Protein AF-A0A4Y7J150-F1 (afdb_monomer_lite)

Radius of gyration: 17.89 Å; chains: 1; bounding box: 44×28×52 Å

Sequence (100 aa):
MCRNPRDNLISAWQFVNKRRAALPPSTDKLPPLSLEEAFELFCDGISIFGPFWDHVLGYWKESLEKPHKVLFMKYEDLKNEPLIHLKRLAEFMGCGFTLE

Organism: Papaver somniferum (NCBI:txid3469)

Foldseek 3Di:
DAEDLVVVLVVQLVVVQVVLVPDDPPDPRDHRDDSVNSVVCQVVQNGDPTVRCCVLVVLVVVCVVCVLVGDDDYPVCCVVPVVVVVQVVCVSVVNHDDDD

Structure (mmCIF, N/CA/C/O backbone):
data_AF-A0A4Y7J150-F1
#
_entry.id   AF-A0A4Y7J150-F1
#
loop_
_atom_site.group_PDB
_atom_site.id
_atom_site.type_symbol
_atom_site.label_atom_id
_atom_site.label_alt_id
_atom_site.label_comp_id
_atom_site.label_asym_id
_atom_site.label_entity_id
_atom_site.label_seq_id
_atom_site.pdbx_PDB_ins_code
_atom_site.Cartn_x
_atom_site.Cartn_y
_atom_site.Cartn_z
_atom_site.occupancy
_atom_site.B_iso_or_equiv
_atom_site.auth_seq_id
_atom_site.auth_comp_id
_atom_site.auth_asym_id
_atom_site.auth_atom_id
_atom_site.pdbx_PDB_model_num
ATOM 1 N N . MET A 1 1 ? -3.827 -3.135 4.434 1.00 91.88 1 MET A N 1
ATOM 2 C CA . MET A 1 1 ? -3.422 -1.716 4.315 1.00 91.88 1 MET A CA 1
ATOM 3 C C . MET A 1 1 ? -3.443 -1.343 2.841 1.00 91.88 1 MET A C 1
ATOM 5 O O . MET A 1 1 ? -2.961 -2.142 2.050 1.00 91.88 1 MET A O 1
ATOM 9 N N . CYS A 1 2 ? -4.003 -0.196 2.462 1.00 96.50 2 CYS A N 1
ATOM 10 C CA . CYS A 1 2 ? -3.923 0.331 1.097 1.00 96.50 2 CYS A CA 1
ATOM 11 C C . CYS A 1 2 ? -3.076 1.608 1.056 1.00 96.50 2 CYS A C 1
ATOM 13 O O . CYS A 1 2 ? -2.809 2.213 2.091 1.00 96.50 2 CYS A O 1
ATOM 15 N N . ARG A 1 3 ? -2.663 2.016 -0.140 1.00 97.56 3 ARG A N 1
ATOM 16 C CA . ARG A 1 3 ? -1.882 3.230 -0.407 1.00 97.56 3 ARG A CA 1
ATOM 17 C C . ARG A 1 3 ? -2.410 3.872 -1.684 1.00 97.56 3 ARG A C 1
ATOM 19 O O . ARG A 1 3 ? -3.027 3.169 -2.485 1.00 97.56 3 ARG A O 1
ATOM 26 N N . ASN A 1 4 ? -2.155 5.158 -1.902 1.00 97.50 4 ASN A N 1
ATOM 27 C CA . ASN A 1 4 ? -2.397 5.787 -3.196 1.00 97.50 4 ASN A CA 1
ATOM 28 C C . ASN A 1 4 ? -1.805 4.924 -4.341 1.00 97.50 4 ASN A C 1
ATOM 30 O O . ASN A 1 4 ? -0.635 4.539 -4.258 1.00 97.50 4 ASN A O 1
ATOM 34 N N . PRO A 1 5 ? -2.577 4.605 -5.400 1.00 96.12 5 PRO A N 1
ATOM 35 C CA . PRO A 1 5 ? -2.132 3.725 -6.485 1.00 96.12 5 PRO A CA 1
ATOM 36 C C . PRO A 1 5 ? -0.893 4.247 -7.216 1.00 96.12 5 PRO A C 1
ATOM 38 O O . PRO A 1 5 ? -0.042 3.454 -7.607 1.00 96.12 5 PRO A O 1
ATOM 41 N N . ARG A 1 6 ? -0.747 5.571 -7.357 1.00 96.44 6 ARG A N 1
ATOM 42 C CA . ARG A 1 6 ? 0.422 6.180 -8.011 1.00 96.44 6 ARG A CA 1
ATOM 43 C C . ARG A 1 6 ? 1.680 5.934 -7.189 1.00 96.44 6 ARG A C 1
ATOM 45 O O . ARG A 1 6 ? 2.685 5.465 -7.709 1.00 96.44 6 ARG A O 1
ATOM 52 N N . ASP A 1 7 ? 1.595 6.169 -5.885 1.00 97.44 7 ASP A N 1
ATOM 53 C CA . ASP A 1 7 ? 2.714 5.920 -4.980 1.00 97.44 7 ASP A CA 1
ATOM 54 C C . ASP A 1 7 ? 3.032 4.424 -4.850 1.00 97.44 7 ASP A C 1
ATOM 56 O O . ASP A 1 7 ? 4.194 4.040 -4.697 1.00 97.44 7 ASP A O 1
ATOM 60 N N . ASN A 1 8 ? 2.005 3.570 -4.908 1.00 96.44 8 ASN A N 1
ATOM 61 C CA . ASN A 1 8 ? 2.167 2.121 -4.917 1.00 96.44 8 ASN A CA 1
ATOM 62 C C . ASN A 1 8 ? 2.924 1.653 -6.169 1.00 96.44 8 ASN A C 1
ATOM 64 O O . ASN A 1 8 ? 3.905 0.924 -6.026 1.00 96.44 8 ASN A O 1
ATOM 68 N N . LEU A 1 9 ? 2.543 2.145 -7.354 1.00 96.94 9 LEU A N 1
ATOM 69 C CA . LEU A 1 9 ? 3.231 1.880 -8.618 1.00 96.94 9 LEU A CA 1
ATOM 70 C C . LEU A 1 9 ? 4.710 2.268 -8.544 1.00 96.94 9 LEU A C 1
ATOM 72 O O . LEU A 1 9 ? 5.571 1.431 -8.810 1.00 96.94 9 LEU A O 1
ATOM 76 N N . ILE A 1 10 ? 5.024 3.504 -8.139 1.00 97.81 10 ILE A N 1
ATOM 77 C CA . ILE A 1 10 ? 6.419 3.968 -8.065 1.00 97.81 10 ILE A CA 1
ATOM 78 C C . ILE A 1 10 ? 7.232 3.098 -7.102 1.00 97.81 10 ILE A C 1
ATOM 80 O O . ILE A 1 10 ? 8.346 2.679 -7.423 1.00 97.81 10 ILE A O 1
ATOM 84 N N . SER A 1 11 ? 6.665 2.776 -5.938 1.00 96.94 11 SER A N 1
ATOM 85 C CA . SER A 1 11 ? 7.314 1.905 -4.958 1.00 96.94 11 SER A CA 1
ATOM 86 C C . SER A 1 11 ? 7.562 0.496 -5.509 1.00 96.94 11 SER A C 1
ATOM 88 O O . SER A 1 11 ? 8.643 -0.060 -5.306 1.00 96.94 11 SER A O 1
ATOM 90 N N . ALA A 1 12 ? 6.582 -0.088 -6.201 1.00 95.38 12 ALA A N 1
ATOM 91 C CA . ALA A 1 12 ? 6.686 -1.420 -6.789 1.00 95.38 12 ALA A CA 1
ATOM 92 C C . ALA A 1 12 ? 7.719 -1.455 -7.924 1.00 95.38 12 ALA A C 1
ATOM 94 O O . ALA A 1 12 ? 8.575 -2.339 -7.946 1.00 95.38 12 ALA A O 1
ATOM 95 N N . TRP A 1 13 ? 7.700 -0.461 -8.813 1.00 96.94 13 TRP A N 1
ATOM 96 C CA . TRP A 1 13 ? 8.664 -0.306 -9.902 1.00 96.94 13 TRP A CA 1
ATOM 97 C C . TRP A 1 13 ? 10.107 -0.231 -9.383 1.00 96.94 13 TRP A C 1
ATOM 99 O O . TRP A 1 13 ? 10.970 -1.003 -9.810 1.00 96.94 13 TRP A O 1
ATOM 109 N N . GLN A 1 14 ? 10.364 0.622 -8.383 1.00 97.19 14 GLN A N 1
ATOM 110 C CA . GLN A 1 14 ? 11.684 0.722 -7.751 1.00 97.19 14 GLN A CA 1
ATOM 111 C C . GLN A 1 14 ? 12.119 -0.601 -7.113 1.00 97.19 14 GLN A C 1
ATOM 113 O O . GLN A 1 14 ? 13.277 -1.004 -7.245 1.00 97.19 14 GLN A O 1
ATOM 118 N N . PHE A 1 15 ? 11.205 -1.281 -6.417 1.00 95.38 15 PHE A N 1
ATOM 119 C CA . PHE A 1 15 ? 11.485 -2.564 -5.778 1.00 95.38 15 PHE A CA 1
ATOM 120 C C . PHE A 1 15 ?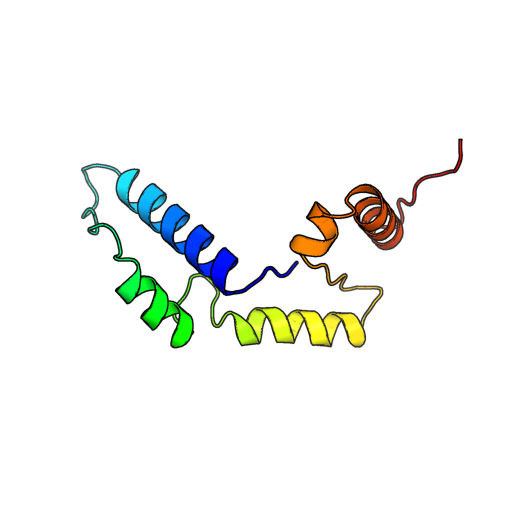 11.850 -3.644 -6.803 1.00 95.38 15 PHE A C 1
ATOM 122 O O . PHE A 1 15 ? 12.866 -4.324 -6.644 1.00 95.38 15 PHE A O 1
ATOM 129 N N . VAL A 1 16 ? 11.074 -3.772 -7.883 1.00 93.62 16 VAL A N 1
ATOM 130 C CA . VAL A 1 16 ? 11.329 -4.747 -8.953 1.00 93.62 16 VAL A CA 1
ATOM 131 C C . VAL A 1 16 ? 12.684 -4.502 -9.603 1.00 93.62 16 VAL A C 1
ATOM 133 O O . VAL A 1 16 ? 13.451 -5.451 -9.764 1.00 93.62 16 VAL A O 1
ATOM 136 N N . ASN A 1 17 ? 13.016 -3.251 -9.920 1.00 94.56 17 ASN A N 1
ATOM 137 C CA . ASN A 1 17 ? 14.293 -2.919 -10.548 1.00 94.56 17 ASN A CA 1
ATOM 138 C C . ASN A 1 17 ? 15.489 -3.162 -9.625 1.00 94.56 17 ASN A C 1
ATOM 140 O O . ASN A 1 17 ? 16.483 -3.739 -10.065 1.00 94.56 17 ASN A O 1
ATOM 144 N N . LYS A 1 18 ? 15.378 -2.833 -8.331 1.00 94.12 18 LYS A N 1
ATOM 145 C CA . LYS A 1 18 ? 16.398 -3.199 -7.334 1.00 94.12 18 LYS A CA 1
ATOM 146 C C . LYS A 1 18 ? 16.580 -4.712 -7.245 1.00 94.12 18 LYS A C 1
ATOM 148 O O . LYS A 1 18 ? 17.711 -5.188 -7.221 1.00 94.12 18 LYS A O 1
ATOM 153 N N . ARG A 1 19 ? 15.480 -5.473 -7.248 1.00 91.19 19 ARG A N 1
ATOM 154 C CA . ARG A 1 19 ? 15.526 -6.939 -7.224 1.00 91.19 19 ARG A CA 1
ATOM 155 C C . ARG A 1 19 ? 16.203 -7.500 -8.472 1.00 91.19 19 ARG A C 1
ATOM 157 O O . ARG A 1 19 ? 17.068 -8.350 -8.328 1.00 91.19 19 ARG A O 1
ATOM 164 N N . ARG A 1 20 ? 15.849 -7.012 -9.670 1.00 90.94 20 ARG A N 1
ATOM 165 C CA . ARG A 1 20 ? 16.486 -7.407 -10.942 1.00 90.94 20 ARG A CA 1
ATOM 166 C C . ARG A 1 20 ? 17.991 -7.126 -10.925 1.00 90.94 20 ARG A C 1
ATOM 168 O O . ARG A 1 20 ? 18.769 -7.987 -11.314 1.00 90.94 20 ARG A O 1
ATOM 175 N N . ALA A 1 21 ? 18.400 -5.963 -10.416 1.00 89.81 21 ALA A N 1
ATOM 176 C CA . ALA A 1 21 ? 19.810 -5.589 -10.310 1.00 89.81 21 ALA A CA 1
ATOM 177 C C . ALA A 1 21 ? 20.602 -6.465 -9.321 1.00 89.81 21 ALA A C 1
ATOM 179 O O . ALA A 1 21 ? 21.783 -6.726 -9.548 1.00 89.81 21 ALA A O 1
ATOM 180 N N . ALA A 1 22 ? 19.956 -6.929 -8.247 1.00 90.62 22 ALA A N 1
ATOM 181 C CA . ALA A 1 22 ? 20.562 -7.774 -7.219 1.00 90.62 22 ALA A CA 1
ATOM 182 C C . ALA A 1 22 ? 20.651 -9.267 -7.597 1.00 90.62 22 ALA A C 1
ATOM 184 O O . ALA A 1 22 ? 21.220 -10.048 -6.834 1.00 90.62 22 ALA A O 1
ATOM 185 N N . LEU A 1 23 ? 20.090 -9.684 -8.739 1.00 87.12 23 LEU A N 1
ATOM 186 C CA . LEU A 1 23 ? 20.138 -11.080 -9.170 1.00 87.12 23 LEU A CA 1
ATOM 187 C C . LEU A 1 23 ? 21.577 -11.530 -9.512 1.00 87.12 23 LEU A C 1
ATOM 189 O O . LEU A 1 23 ? 22.363 -10.733 -10.048 1.00 87.12 23 LEU A O 1
ATOM 193 N N . PRO A 1 24 ? 21.936 -12.801 -9.233 1.00 84.06 24 PRO A N 1
ATOM 194 C CA . PRO A 1 24 ? 23.272 -13.323 -9.498 1.00 84.06 24 PRO A CA 1
ATOM 195 C C . PRO A 1 24 ? 23.670 -13.230 -10.981 1.00 84.06 24 PRO A C 1
ATOM 197 O O . PRO A 1 24 ? 22.813 -13.301 -11.862 1.00 84.06 24 PRO A O 1
ATOM 200 N N . PRO A 1 25 ? 24.976 -13.158 -11.299 1.00 72.81 25 PRO A N 1
ATOM 201 C CA . PRO A 1 25 ? 25.454 -13.183 -12.684 1.00 72.81 25 PRO A CA 1
ATOM 202 C C . PRO A 1 25 ? 25.086 -14.458 -13.458 1.00 72.81 25 PRO A C 1
ATOM 204 O O . PRO A 1 25 ? 25.100 -14.440 -14.680 1.00 72.81 25 PRO A O 1
ATOM 207 N N . SER A 1 26 ? 24.776 -15.552 -12.754 1.00 76.88 26 SER A N 1
ATOM 208 C CA . SER A 1 26 ? 24.377 -16.841 -13.334 1.00 76.88 26 SER A CA 1
ATOM 209 C C . SER A 1 26 ? 22.909 -16.912 -13.759 1.00 76.88 26 SER A C 1
ATOM 211 O O . SER A 1 26 ? 22.501 -17.905 -14.353 1.00 76.88 26 SER A O 1
ATOM 213 N N . THR A 1 27 ? 22.107 -15.897 -13.434 1.00 77.62 27 THR A N 1
ATOM 214 C CA . THR A 1 27 ? 20.726 -15.777 -13.912 1.00 77.62 27 THR A CA 1
ATOM 215 C C . THR A 1 27 ? 20.673 -14.804 -15.076 1.00 77.62 27 THR A C 1
ATOM 217 O O . THR A 1 27 ? 21.354 -13.779 -15.028 1.00 77.62 27 THR A O 1
ATOM 220 N N . ASP A 1 28 ? 19.838 -15.090 -16.077 1.00 75.94 28 ASP A N 1
ATOM 221 C CA . ASP A 1 28 ? 19.537 -14.145 -17.152 1.00 75.94 28 ASP A CA 1
ATOM 222 C C . ASP A 1 28 ? 19.022 -12.840 -16.536 1.00 75.94 28 ASP A C 1
ATOM 224 O O . ASP A 1 28 ? 17.881 -12.740 -16.069 1.00 75.94 28 ASP A O 1
ATOM 228 N N . LYS A 1 29 ? 19.903 -11.837 -16.453 1.00 74.44 29 LYS A N 1
ATOM 229 C CA . LYS A 1 29 ? 19.565 -10.540 -15.874 1.00 74.44 29 LYS A CA 1
ATOM 230 C C . LYS A 1 29 ? 18.554 -9.873 -16.788 1.00 74.44 29 LYS A C 1
ATOM 232 O O . LYS A 1 29 ? 18.905 -9.362 -17.848 1.00 74.44 29 LYS A O 1
ATOM 237 N N . LEU A 1 30 ? 17.299 -9.858 -16.354 1.00 81.06 30 LEU A N 1
ATOM 238 C CA . LEU A 1 30 ? 16.279 -9.056 -17.011 1.00 81.06 30 LEU A CA 1
ATOM 239 C C . LEU A 1 30 ? 16.711 -7.582 -16.974 1.00 81.06 30 LEU A C 1
ATOM 241 O O . LEU A 1 30 ? 17.132 -7.109 -15.909 1.00 81.06 30 LEU A O 1
ATOM 245 N N . PRO A 1 31 ? 16.585 -6.842 -18.090 1.00 88.00 31 PRO A N 1
ATOM 246 C CA . PRO A 1 31 ? 16.863 -5.415 -18.089 1.00 88.00 31 PRO A CA 1
ATOM 247 C C . PRO A 1 31 ? 15.956 -4.694 -17.078 1.00 88.00 31 PRO A C 1
ATOM 249 O O . PRO A 1 31 ? 14.897 -5.220 -16.699 1.00 88.00 31 PRO A O 1
ATOM 252 N N . PRO A 1 32 ? 16.343 -3.495 -16.609 1.00 91.12 32 PRO A N 1
ATOM 253 C CA . PRO A 1 32 ? 15.450 -2.659 -15.819 1.00 91.12 32 PRO A CA 1
ATOM 254 C C . PRO A 1 32 ? 14.116 -2.470 -16.547 1.00 91.12 32 PRO A C 1
ATOM 256 O O . PRO A 1 32 ? 14.091 -2.225 -17.748 1.00 91.12 32 PRO A O 1
ATOM 259 N N . LEU A 1 33 ? 13.014 -2.612 -15.817 1.00 94.75 33 LEU A N 1
ATOM 260 C CA . LEU A 1 33 ? 11.682 -2.275 -16.302 1.00 94.75 33 LEU A CA 1
ATOM 261 C C . LEU A 1 33 ? 11.607 -0.754 -16.448 1.00 94.75 33 LEU A C 1
ATOM 263 O O . LEU A 1 33 ? 11.928 -0.047 -15.482 1.00 94.75 33 LEU A O 1
ATOM 267 N N . SER A 1 34 ? 11.196 -0.242 -17.606 1.00 97.19 34 SER A N 1
ATOM 268 C CA . SER A 1 34 ? 10.934 1.195 -17.745 1.00 97.19 34 SER A CA 1
ATOM 269 C C . SER A 1 34 ? 9.718 1.605 -16.904 1.00 97.19 34 SER A C 1
ATOM 271 O O . SER A 1 34 ? 8.950 0.757 -16.437 1.00 97.19 34 SER A O 1
ATOM 273 N N . LEU A 1 35 ? 9.569 2.902 -16.631 1.00 97.38 35 LEU A N 1
ATOM 274 C CA . LEU A 1 35 ? 8.429 3.371 -15.844 1.00 97.38 35 LEU A CA 1
ATOM 275 C C . LEU A 1 35 ? 7.134 3.282 -16.660 1.00 97.38 35 LEU A C 1
ATOM 277 O O . LEU A 1 35 ? 6.095 2.930 -16.111 1.00 97.38 35 LEU A O 1
ATOM 281 N N . GLU A 1 36 ? 7.217 3.552 -17.958 1.00 98.06 36 GLU A N 1
ATOM 282 C CA . GLU A 1 36 ? 6.122 3.476 -18.919 1.00 98.06 36 GLU A CA 1
ATOM 283 C C . GLU A 1 36 ? 5.590 2.043 -19.012 1.00 98.06 36 GLU A C 1
ATOM 285 O O . GLU A 1 36 ? 4.404 1.816 -18.798 1.00 98.06 36 GLU A O 1
ATOM 290 N N . GLU A 1 37 ? 6.468 1.053 -19.204 1.00 96.94 37 GLU A N 1
ATOM 291 C CA . GLU A 1 37 ? 6.066 -0.361 -19.204 1.00 96.94 37 GLU A CA 1
ATOM 292 C C . GLU A 1 37 ? 5.452 -0.777 -17.864 1.00 96.94 37 GLU A C 1
ATOM 294 O O . GLU A 1 37 ? 4.464 -1.505 -17.830 1.00 96.94 37 GLU A O 1
ATOM 299 N N . ALA A 1 38 ? 6.021 -0.324 -16.741 1.00 96.81 38 ALA A N 1
ATOM 300 C CA . ALA A 1 38 ? 5.468 -0.625 -15.425 1.00 96.81 38 ALA A CA 1
ATOM 301 C C . ALA A 1 38 ? 4.077 -0.011 -15.222 1.00 96.81 38 ALA A C 1
ATOM 303 O O . ALA A 1 38 ? 3.233 -0.634 -14.580 1.00 96.81 38 ALA A O 1
ATOM 304 N N . PHE A 1 39 ? 3.849 1.197 -15.742 1.00 97.25 39 PHE A N 1
ATOM 305 C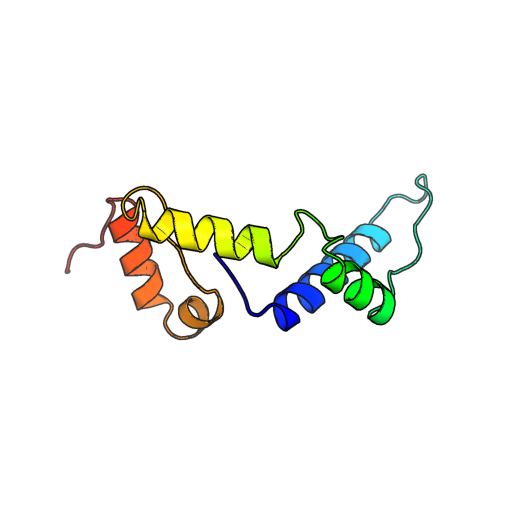 CA . PHE A 1 39 ? 2.564 1.882 -15.684 1.00 97.25 39 PHE A CA 1
ATOM 306 C C . PHE A 1 39 ? 1.502 1.132 -16.490 1.00 97.25 39 PHE A C 1
ATOM 308 O O . PHE A 1 39 ? 0.460 0.809 -15.923 1.00 97.25 39 PHE A O 1
ATOM 315 N N . GLU A 1 40 ? 1.792 0.787 -17.748 1.00 97.94 40 GLU A N 1
ATOM 316 C CA . GLU A 1 40 ? 0.864 0.034 -18.605 1.00 97.94 40 GLU A CA 1
ATOM 317 C C . GLU A 1 40 ? 0.512 -1.318 -17.974 1.00 97.94 40 GLU A C 1
ATOM 319 O O . GLU A 1 40 ? -0.658 -1.612 -17.740 1.00 97.94 40 GLU A O 1
ATOM 324 N N . LEU A 1 41 ? 1.523 -2.087 -17.548 1.00 97.19 41 LEU A N 1
ATOM 325 C CA . LEU A 1 41 ? 1.310 -3.363 -16.860 1.00 97.19 41 LEU A CA 1
ATOM 326 C C . LEU A 1 41 ? 0.451 -3.205 -15.596 1.00 97.19 41 LEU A C 1
ATOM 328 O O . LEU A 1 41 ? -0.433 -4.019 -15.339 1.00 97.19 41 LEU A O 1
ATOM 332 N N . PHE A 1 42 ? 0.680 -2.160 -14.798 1.00 96.38 42 PHE A N 1
ATOM 333 C CA . PHE A 1 42 ? -0.105 -1.908 -13.591 1.00 96.38 42 PHE A CA 1
ATOM 334 C C . PHE A 1 42 ? -1.561 -1.541 -13.907 1.00 96.38 42 PHE A C 1
ATOM 336 O O . PHE A 1 42 ? -2.466 -2.013 -13.215 1.00 96.38 42 PHE A O 1
ATOM 343 N N . CYS A 1 43 ? -1.791 -0.725 -14.937 1.00 95.94 43 CYS A N 1
ATOM 344 C CA . CYS A 1 43 ? -3.121 -0.358 -15.422 1.00 95.94 43 CYS A CA 1
ATOM 345 C C . CYS A 1 43 ? -3.887 -1.564 -15.976 1.00 95.94 43 CYS A C 1
ATOM 347 O O . CYS A 1 43 ? -5.067 -1.716 -15.659 1.00 95.94 43 CYS A O 1
ATOM 349 N N . ASP A 1 44 ? -3.196 -2.465 -16.673 1.00 97.19 44 ASP A N 1
ATOM 350 C CA . ASP A 1 44 ? -3.732 -3.742 -17.161 1.00 97.19 44 ASP A CA 1
ATOM 351 C C . ASP A 1 44 ? -3.948 -4.776 -16.039 1.00 97.19 44 ASP A C 1
ATOM 353 O O . ASP A 1 44 ? -4.406 -5.894 -16.276 1.00 97.19 44 ASP A O 1
ATOM 357 N N . GLY A 1 45 ? -3.618 -4.428 -14.790 1.00 95.75 45 GLY A N 1
ATOM 358 C CA . GLY A 1 45 ? -3.745 -5.309 -13.630 1.00 95.75 45 GLY A CA 1
ATOM 359 C C . GLY A 1 45 ? -2.639 -6.363 -13.517 1.00 95.75 45 GLY A C 1
ATOM 360 O O . GLY A 1 45 ? -2.660 -7.171 -12.587 1.00 95.75 45 GLY A O 1
ATOM 361 N N . ILE A 1 46 ? -1.645 -6.334 -14.405 1.00 95.38 46 ILE A N 1
ATOM 362 C CA . ILE A 1 46 ? -0.479 -7.220 -14.428 1.00 95.38 46 ILE A CA 1
ATOM 363 C C . ILE A 1 46 ? 0.593 -6.646 -13.497 1.00 95.38 46 ILE A C 1
ATOM 365 O O . ILE A 1 46 ? 1.564 -6.006 -13.895 1.00 95.38 46 ILE A O 1
ATOM 369 N N . SER A 1 47 ? 0.428 -6.886 -12.204 1.00 89.19 47 SER A N 1
ATOM 370 C CA . SER A 1 47 ? 1.411 -6.509 -11.191 1.00 89.19 47 SER A CA 1
ATOM 371 C C . SER A 1 47 ? 1.623 -7.634 -10.187 1.00 89.19 47 SER A C 1
ATOM 373 O O . SER A 1 47 ? 0.898 -8.630 -10.161 1.00 89.19 47 SER A O 1
ATOM 375 N N . ILE A 1 48 ? 2.664 -7.509 -9.364 1.00 85.50 48 ILE A N 1
ATOM 376 C CA . ILE A 1 48 ? 2.918 -8.475 -8.294 1.00 85.50 48 ILE A CA 1
ATOM 377 C C . ILE A 1 48 ? 1.714 -8.443 -7.339 1.00 85.50 48 ILE A C 1
ATOM 379 O O . ILE A 1 48 ? 1.479 -7.427 -6.690 1.00 85.50 48 ILE A O 1
ATOM 383 N N . PHE A 1 49 ? 0.972 -9.555 -7.274 1.00 89.31 49 PHE A N 1
ATOM 384 C CA . PHE A 1 49 ? -0.301 -9.692 -6.545 1.00 89.31 49 PHE A CA 1
ATOM 385 C C . PHE A 1 49 ? -1.455 -8.807 -7.066 1.00 89.31 49 PHE A C 1
ATOM 387 O O . PHE A 1 49 ? -2.397 -8.530 -6.322 1.00 89.31 49 PHE A O 1
ATOM 394 N N . GLY A 1 50 ? -1.388 -8.358 -8.324 1.00 91.25 50 GLY A N 1
ATOM 395 C CA . GLY A 1 50 ? -2.469 -7.622 -8.982 1.00 91.25 50 GLY A CA 1
ATOM 396 C C . GLY A 1 50 ? -3.674 -8.501 -9.365 1.00 91.25 50 GLY A C 1
ATOM 397 O O . GLY A 1 50 ? -3.585 -9.728 -9.276 1.00 91.25 50 GLY A O 1
ATOM 398 N N . PRO A 1 51 ? -4.793 -7.891 -9.808 1.00 96.44 51 PRO A N 1
ATOM 399 C CA . PRO A 1 51 ? -4.974 -6.453 -10.034 1.00 96.44 51 PRO A CA 1
ATOM 400 C C . PRO A 1 51 ? -5.070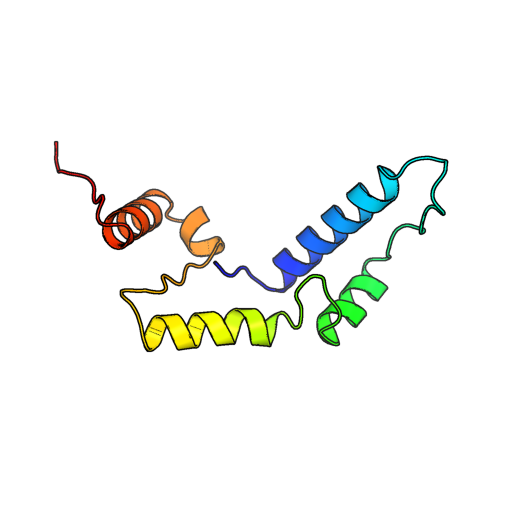 -5.636 -8.740 1.00 96.44 51 PRO A C 1
ATOM 402 O O . PRO A 1 51 ? -5.719 -6.032 -7.772 1.00 96.44 51 PRO A O 1
ATOM 405 N N . PHE A 1 52 ? -4.445 -4.453 -8.725 1.00 95.38 52 PHE A N 1
ATOM 406 C CA . PHE A 1 52 ? -4.402 -3.589 -7.536 1.00 95.38 52 PHE A CA 1
ATOM 407 C C . PHE A 1 52 ? -5.803 -3.234 -7.013 1.00 95.38 52 PHE A C 1
ATOM 409 O O . PHE A 1 52 ? -6.048 -3.263 -5.805 1.00 95.38 52 PHE A O 1
ATOM 416 N N . TRP A 1 53 ? -6.723 -2.904 -7.923 1.00 95.06 53 TRP A N 1
ATOM 417 C CA . TRP A 1 53 ? -8.072 -2.464 -7.573 1.00 95.06 53 TRP A CA 1
ATOM 418 C C . TRP A 1 53 ? -8.873 -3.566 -6.893 1.00 95.06 53 TRP A C 1
ATOM 420 O O . TRP A 1 53 ? -9.438 -3.323 -5.829 1.00 95.06 53 TRP A O 1
ATOM 430 N N . ASP A 1 54 ? -8.859 -4.775 -7.452 1.00 96.88 54 ASP A N 1
ATOM 431 C CA . ASP A 1 54 ? -9.559 -5.927 -6.883 1.00 96.88 54 ASP A CA 1
ATOM 432 C C . ASP A 1 54 ? -9.000 -6.281 -5.509 1.00 96.88 54 ASP A C 1
ATOM 434 O O . ASP A 1 54 ? -9.760 -6.500 -4.564 1.00 96.88 54 ASP A O 1
ATOM 438 N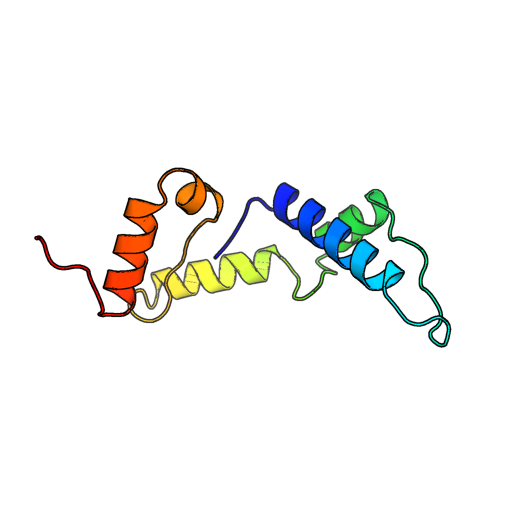 N . HIS A 1 55 ? -7.674 -6.238 -5.363 1.00 95.50 55 HIS A N 1
ATOM 439 C CA . HIS A 1 55 ? -7.018 -6.468 -4.084 1.00 95.50 55 HIS A CA 1
ATOM 440 C C . HIS A 1 55 ? -7.483 -5.454 -3.025 1.00 95.50 55 HIS A C 1
ATOM 442 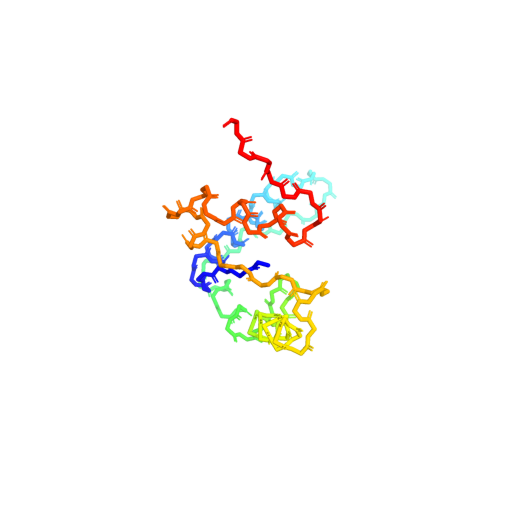O O . HIS A 1 55 ? -7.900 -5.828 -1.929 1.00 95.50 55 HIS A O 1
ATOM 448 N N . VAL A 1 56 ? -7.438 -4.152 -3.323 1.00 96.81 56 VAL A N 1
ATOM 449 C CA . VAL A 1 56 ? -7.837 -3.109 -2.362 1.00 96.81 56 VAL A CA 1
ATOM 450 C C . VAL A 1 56 ? -9.338 -3.157 -2.067 1.00 96.81 56 VAL A C 1
ATOM 452 O O . VAL A 1 56 ? -9.728 -3.113 -0.899 1.00 96.81 56 VAL A O 1
ATOM 455 N N . LEU A 1 57 ? -10.178 -3.265 -3.097 1.00 97.00 57 LEU A N 1
ATOM 456 C CA . LEU A 1 57 ? -11.634 -3.273 -2.952 1.00 97.00 57 LEU A CA 1
ATOM 457 C C . LEU A 1 57 ? -12.139 -4.537 -2.256 1.00 97.00 57 LEU A C 1
ATOM 459 O O . LEU A 1 57 ? -13.085 -4.446 -1.477 1.00 97.00 57 LEU A O 1
ATOM 463 N N . GLY A 1 58 ? -11.510 -5.690 -2.488 1.00 97.75 58 GLY A N 1
ATOM 464 C CA . GLY A 1 58 ? -11.839 -6.942 -1.809 1.00 97.75 58 GLY A CA 1
ATOM 465 C C . GLY A 1 58 ? -11.663 -6.824 -0.296 1.00 97.75 58 GLY A C 1
ATOM 466 O O . GLY A 1 58 ? -12.614 -7.028 0.456 1.00 97.75 58 GLY A O 1
ATOM 467 N N . TYR A 1 59 ? -10.484 -6.390 0.159 1.00 97.75 59 TYR A N 1
ATOM 468 C CA . TYR A 1 59 ? -10.235 -6.185 1.591 1.00 97.75 59 TYR A CA 1
ATOM 469 C C . TYR A 1 59 ? -11.046 -5.035 2.189 1.00 97.75 59 TYR A C 1
ATOM 471 O O . TYR A 1 59 ? -11.399 -5.089 3.367 1.00 97.75 59 TYR A O 1
ATOM 479 N N . TRP A 1 60 ? -11.344 -3.994 1.407 1.00 98.19 60 TRP A N 1
ATOM 480 C CA . TRP A 1 60 ? -12.238 -2.928 1.851 1.00 98.19 60 TRP A CA 1
ATOM 481 C C . TRP A 1 60 ? -13.635 -3.477 2.151 1.00 98.19 60 TRP A C 1
ATOM 483 O O . TRP A 1 60 ? -14.127 -3.291 3.261 1.00 98.19 60 TRP A O 1
ATOM 493 N N . LYS A 1 61 ? -14.239 -4.215 1.212 1.00 98.50 61 LYS A N 1
ATOM 494 C CA . LYS A 1 61 ? -15.557 -4.844 1.396 1.00 98.50 61 LYS A CA 1
ATOM 495 C C . LYS A 1 61 ? -15.572 -5.788 2.597 1.00 98.50 61 LYS A C 1
ATOM 497 O O . LYS A 1 61 ? -16.417 -5.641 3.473 1.00 98.50 61 LYS A O 1
ATOM 502 N N . GLU A 1 62 ? -14.580 -6.668 2.701 1.00 98.38 62 GLU A N 1
ATOM 503 C CA . GLU A 1 62 ? -14.480 -7.615 3.814 1.00 98.38 62 GLU A CA 1
ATOM 504 C C . GLU A 1 62 ? -14.345 -6.904 5.174 1.00 98.38 62 GLU A C 1
ATOM 506 O O . GLU A 1 62 ? -14.897 -7.361 6.172 1.00 98.38 62 GLU A O 1
ATOM 511 N N . SER A 1 63 ? -13.667 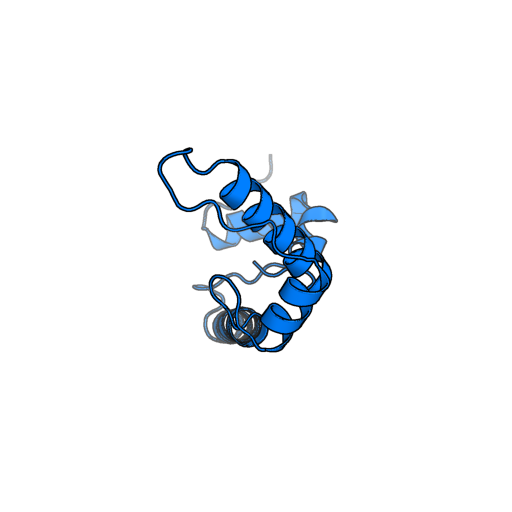-5.751 5.227 1.00 98.06 63 SER A N 1
ATOM 512 C CA . SER A 1 63 ? -13.571 -4.950 6.456 1.00 98.06 63 SER A CA 1
ATOM 513 C C . SER A 1 63 ? -14.898 -4.338 6.901 1.00 98.06 63 SER A C 1
ATOM 515 O O . SER A 1 63 ? -15.094 -4.116 8.094 1.00 98.06 63 SER A O 1
ATOM 517 N N . LEU A 1 64 ? -15.814 -4.090 5.961 1.00 97.94 64 LEU A N 1
ATOM 518 C CA . LEU A 1 64 ? -17.164 -3.618 6.261 1.00 97.94 64 LEU A CA 1
ATOM 519 C C . LEU A 1 64 ? -18.061 -4.773 6.719 1.00 97.94 64 LEU A C 1
ATOM 521 O O . LEU A 1 64 ? -18.846 -4.605 7.647 1.00 97.94 64 LEU A O 1
ATOM 525 N N . GLU A 1 65 ? -17.925 -5.949 6.101 1.00 98.44 65 GLU A N 1
ATOM 526 C CA . GLU A 1 65 ? -18.713 -7.140 6.442 1.00 98.44 65 GLU A CA 1
ATOM 527 C C . GLU A 1 65 ? -18.275 -7.784 7.765 1.00 98.44 65 GLU A C 1
ATOM 529 O O . GLU A 1 65 ? -19.107 -8.256 8.543 1.00 98.44 65 GLU A O 1
ATOM 534 N N . LYS A 1 66 ? -16.965 -7.814 8.043 1.00 98.00 66 LYS A N 1
ATOM 535 C CA . LYS A 1 66 ? -16.376 -8.471 9.221 1.00 98.00 66 LYS A CA 1
ATOM 536 C C . LYS A 1 66 ? -15.379 -7.545 9.934 1.00 98.00 66 LYS A C 1
ATOM 538 O O . LYS A 1 66 ? -14.193 -7.875 10.026 1.00 98.00 66 LYS A O 1
ATOM 543 N N . PRO A 1 67 ? -15.841 -6.429 10.530 1.00 96.31 67 PRO A N 1
ATOM 544 C CA . PRO A 1 67 ? -14.970 -5.400 11.115 1.00 96.31 67 PRO A CA 1
ATOM 545 C C . PRO A 1 67 ? -14.147 -5.870 12.322 1.00 96.31 67 PRO A C 1
ATOM 547 O O . PRO A 1 67 ? -13.164 -5.230 12.671 1.00 96.31 67 PRO A O 1
ATOM 550 N N . HIS A 1 68 ? -14.516 -6.992 12.948 1.00 96.06 68 HIS A N 1
ATOM 551 C CA . HIS A 1 68 ? -13.755 -7.631 14.030 1.00 96.06 68 HIS A CA 1
ATOM 552 C C . HIS A 1 68 ? -12.718 -8.654 13.526 1.00 96.06 68 HIS A C 1
ATOM 554 O O . HIS A 1 68 ? -11.950 -9.187 14.320 1.00 96.06 68 HIS A O 1
ATOM 560 N N . LYS A 1 69 ? -12.709 -8.969 12.220 1.00 97.50 69 LYS A N 1
ATOM 561 C CA . LYS A 1 69 ? -11.760 -9.907 11.588 1.00 97.50 69 LYS A CA 1
ATOM 562 C C . LYS A 1 69 ? -10.819 -9.230 10.605 1.00 97.50 69 LYS A C 1
ATOM 564 O O . LYS A 1 69 ? -9.698 -9.700 10.431 1.00 97.50 69 LYS A O 1
ATOM 569 N N . VAL A 1 70 ? -11.251 -8.142 9.969 1.00 98.19 70 VAL A N 1
ATOM 570 C CA . VAL A 1 70 ? -10.451 -7.420 8.977 1.00 98.19 70 VAL A CA 1
ATOM 571 C C . VAL A 1 70 ? -10.404 -5.936 9.309 1.00 98.19 70 VAL A C 1
ATOM 573 O O . VAL A 1 70 ? -11.402 -5.227 9.215 1.00 98.19 70 VAL A O 1
ATOM 576 N N . LEU A 1 71 ? -9.203 -5.452 9.630 1.00 98.06 71 LEU A N 1
ATOM 577 C CA . LEU A 1 71 ? -8.929 -4.033 9.811 1.00 98.06 71 LEU A CA 1
ATOM 578 C C . LEU A 1 71 ? -8.387 -3.424 8.517 1.00 98.06 71 LEU A C 1
ATOM 580 O O . LEU A 1 71 ? -7.260 -3.700 8.095 1.00 98.06 71 LEU A O 1
ATOM 584 N N . PHE A 1 72 ? -9.166 -2.530 7.911 1.00 98.12 72 PHE A N 1
ATOM 585 C CA . PHE A 1 72 ? -8.704 -1.744 6.774 1.00 98.12 72 PHE A CA 1
ATOM 586 C C . PHE A 1 72 ? -8.082 -0.416 7.225 1.00 98.12 72 PHE A C 1
ATOM 588 O O . PHE A 1 72 ? -8.683 0.365 7.970 1.00 98.12 72 PHE A O 1
ATOM 595 N N . MET A 1 73 ? -6.865 -0.158 6.743 1.00 97.69 73 MET A N 1
ATOM 596 C CA . MET A 1 73 ? -6.068 1.037 7.041 1.00 97.69 73 MET A CA 1
ATOM 597 C C . MET A 1 73 ? -5.470 1.607 5.759 1.00 97.69 73 MET A C 1
ATOM 599 O O . MET A 1 73 ? -5.073 0.835 4.879 1.00 97.69 73 MET A O 1
ATOM 603 N N . LYS A 1 74 ? -5.345 2.933 5.687 1.00 97.56 74 LYS A N 1
ATOM 604 C CA . LYS A 1 74 ? -4.639 3.638 4.615 1.00 97.56 74 LYS A CA 1
ATOM 605 C C . LYS A 1 74 ? -3.254 4.053 5.098 1.00 97.56 74 LYS A C 1
ATOM 607 O O . LYS A 1 74 ? -3.088 4.466 6.244 1.00 97.56 74 LYS A O 1
ATOM 612 N N . TYR A 1 75 ? -2.266 3.917 4.228 1.00 98.19 75 TYR A N 1
ATOM 613 C CA . TYR A 1 75 ? -0.882 4.266 4.515 1.00 98.19 75 TYR A CA 1
ATOM 614 C C . TYR A 1 75 ? -0.722 5.766 4.789 1.00 98.19 75 TYR A C 1
ATOM 616 O O . TYR A 1 75 ? 0.027 6.153 5.679 1.00 98.19 75 TYR A O 1
ATOM 624 N N . GLU A 1 76 ? -1.443 6.604 4.046 1.00 98.19 76 GLU A N 1
ATOM 625 C CA . GLU A 1 76 ? -1.402 8.060 4.176 1.00 98.19 76 GLU A CA 1
ATOM 626 C C . GLU A 1 76 ? -1.923 8.510 5.542 1.00 98.19 76 GLU A C 1
ATOM 628 O O . GLU A 1 76 ? -1.250 9.283 6.218 1.00 98.19 76 GLU A O 1
ATOM 633 N N . ASP A 1 77 ? -3.056 7.961 5.988 1.00 97.69 77 ASP A N 1
ATOM 634 C CA . ASP A 1 77 ? -3.626 8.283 7.299 1.00 97.69 77 ASP A CA 1
ATOM 635 C C . ASP A 1 77 ? -2.680 7.825 8.426 1.00 97.69 77 ASP A C 1
ATOM 637 O O . ASP A 1 77 ? -2.358 8.596 9.328 1.00 97.69 77 ASP A O 1
ATOM 641 N N . LEU A 1 78 ? -2.121 6.609 8.321 1.00 97.38 78 LEU A N 1
ATOM 642 C CA . LEU A 1 78 ? -1.119 6.105 9.270 1.00 97.38 78 LEU A CA 1
ATOM 643 C C . LEU A 1 78 ? 0.130 6.997 9.329 1.00 97.38 78 LEU A C 1
ATOM 645 O O . LEU A 1 78 ? 0.714 7.166 10.396 1.00 97.38 78 LEU A O 1
ATOM 649 N N . LYS A 1 79 ? 0.560 7.555 8.196 1.00 96.81 79 LYS A N 1
ATOM 650 C CA . LYS A 1 79 ? 1.710 8.462 8.145 1.00 96.81 79 LYS A CA 1
ATOM 651 C C . LYS A 1 79 ? 1.385 9.830 8.752 1.00 96.81 79 LYS A C 1
ATOM 653 O O . LYS A 1 79 ? 2.257 10.414 9.390 1.00 96.81 79 LYS A O 1
ATOM 658 N N . ASN A 1 80 ? 0.170 10.332 8.545 1.00 98.00 80 ASN A N 1
ATOM 659 C CA . ASN A 1 80 ? -0.261 11.638 9.038 1.00 98.00 80 ASN A CA 1
ATOM 660 C C . ASN A 1 80 ? -0.535 11.621 10.549 1.00 98.00 80 ASN A C 1
ATOM 662 O O . ASN A 1 80 ? -0.101 12.524 11.258 1.00 98.00 80 ASN A O 1
ATOM 666 N N . GLU A 1 81 ? -1.213 10.585 11.047 1.00 97.81 81 GLU A N 1
ATOM 667 C CA . GLU A 1 81 ? -1.660 10.478 12.442 1.00 97.81 81 GLU A CA 1
ATOM 668 C C . GLU A 1 81 ? -1.263 9.125 13.070 1.00 97.81 81 GLU A C 1
ATOM 670 O O . GLU A 1 81 ? -2.117 8.327 13.478 1.00 97.81 81 GLU A O 1
ATOM 675 N N . PRO A 1 82 ? 0.045 8.828 13.188 1.00 96.69 82 PRO A N 1
ATOM 676 C CA . PRO A 1 82 ? 0.528 7.491 13.534 1.00 96.69 82 PRO A CA 1
ATOM 677 C C . PRO A 1 82 ? 0.006 6.987 14.878 1.00 96.69 82 PRO A C 1
ATOM 679 O O . PRO A 1 82 ? -0.384 5.827 14.986 1.00 96.69 82 PRO A O 1
ATOM 682 N N . LEU A 1 83 ? -0.062 7.847 15.898 1.00 96.19 83 LEU A N 1
ATOM 683 C CA . LEU A 1 83 ? -0.519 7.450 17.233 1.00 96.19 83 LEU A CA 1
ATOM 684 C C . LEU A 1 83 ? -1.990 7.012 17.242 1.00 96.19 83 LEU A C 1
ATOM 686 O O . LEU A 1 83 ? -2.330 6.045 17.920 1.00 96.19 83 LEU A O 1
ATOM 690 N N . ILE A 1 84 ? -2.853 7.687 16.479 1.00 96.00 84 ILE A N 1
ATOM 691 C CA . ILE A 1 84 ? -4.283 7.360 16.399 1.00 96.00 84 ILE A CA 1
ATOM 692 C C . ILE A 1 84 ? -4.463 6.001 15.721 1.00 96.00 84 ILE A C 1
ATOM 694 O O . ILE A 1 84 ? -5.154 5.123 16.239 1.00 96.00 84 ILE A O 1
ATOM 698 N N . HIS A 1 85 ? -3.783 5.790 14.594 1.00 96.88 85 HIS A N 1
ATOM 699 C CA . HIS A 1 85 ? -3.878 4.534 13.854 1.00 96.88 85 HIS A CA 1
ATOM 700 C C . HIS A 1 85 ? -3.216 3.356 14.577 1.00 96.88 85 HIS A C 1
ATOM 702 O O . HIS A 1 85 ? -3.728 2.240 14.489 1.00 96.88 85 HIS A O 1
ATOM 708 N N . LEU A 1 86 ? -2.136 3.585 15.332 1.00 95.62 86 LEU A N 1
ATOM 709 C CA . LEU A 1 86 ? -1.513 2.559 16.174 1.00 95.62 86 LEU A CA 1
ATOM 710 C C . LEU A 1 86 ? -2.407 2.156 17.350 1.00 95.62 86 LEU A C 1
ATOM 712 O O . LEU A 1 86 ? -2.540 0.963 17.611 1.00 95.62 86 LEU A O 1
ATOM 716 N N . LYS A 1 87 ? -3.063 3.111 18.023 1.00 96.19 87 LYS A N 1
ATOM 717 C CA . LYS A 1 87 ? -4.053 2.804 19.070 1.00 96.19 87 LYS A CA 1
ATOM 718 C C . LYS A 1 87 ? -5.212 1.978 18.513 1.00 96.19 87 LYS A C 1
ATOM 720 O O . LYS A 1 87 ? -5.503 0.916 19.051 1.00 96.19 87 LYS A O 1
ATOM 725 N N . ARG A 1 88 ? -5.775 2.389 17.371 1.00 96.50 88 ARG A N 1
ATOM 726 C CA . ARG A 1 88 ? -6.829 1.638 16.668 1.00 96.50 88 ARG A CA 1
ATOM 727 C C . ARG A 1 88 ? -6.389 0.217 16.290 1.00 96.50 88 ARG A C 1
ATOM 729 O O . ARG A 1 88 ? -7.183 -0.716 16.386 1.00 96.50 88 ARG A O 1
ATOM 736 N N . LEU A 1 89 ? -5.141 0.036 15.848 1.00 97.25 89 LEU A N 1
ATOM 737 C CA . LEU A 1 89 ? -4.588 -1.288 15.548 1.00 97.25 89 LEU A CA 1
ATOM 738 C C . LEU A 1 89 ? -4.461 -2.148 16.813 1.00 97.25 89 LEU A C 1
ATOM 740 O O . LEU A 1 89 ? -4.851 -3.312 16.789 1.00 97.25 89 LEU A O 1
ATOM 744 N N . ALA A 1 90 ? -3.953 -1.583 17.909 1.00 96.81 90 ALA A N 1
ATOM 745 C CA . ALA A 1 90 ? -3.819 -2.284 19.184 1.00 96.81 90 ALA A CA 1
ATOM 746 C C . ALA A 1 90 ? -5.185 -2.708 19.752 1.00 96.81 90 ALA A C 1
ATOM 748 O O . ALA A 1 90 ? -5.363 -3.854 20.159 1.00 96.81 90 ALA A O 1
ATOM 749 N N . GLU A 1 91 ? -6.179 -1.818 19.701 1.00 96.62 91 GLU A N 1
ATOM 750 C CA . GLU A 1 91 ? -7.568 -2.123 20.062 1.00 96.62 91 GLU A CA 1
ATOM 751 C C . GLU A 1 91 ? -8.130 -3.275 19.224 1.00 96.62 91 GLU A C 1
ATOM 753 O O . GLU A 1 91 ? -8.679 -4.228 19.773 1.00 96.62 91 GLU A O 1
ATOM 758 N N . PHE A 1 92 ? -7.937 -3.235 17.902 1.00 97.00 92 PHE A N 1
ATOM 759 C CA . PHE A 1 92 ? -8.371 -4.305 17.002 1.00 97.00 92 PHE A CA 1
ATOM 760 C C . PHE A 1 92 ? -7.701 -5.655 17.313 1.00 97.00 92 PHE A C 1
ATOM 762 O O . PHE A 1 92 ? -8.329 -6.702 17.178 1.00 97.00 92 PHE A O 1
ATOM 769 N N . MET A 1 93 ? -6.443 -5.642 17.760 1.00 96.88 93 MET A N 1
ATOM 770 C CA . MET A 1 93 ? -5.709 -6.840 18.184 1.00 96.88 93 MET A CA 1
ATOM 771 C C . MET A 1 93 ? -6.083 -7.329 19.596 1.00 96.88 93 MET A C 1
ATOM 773 O O . MET A 1 93 ? -5.557 -8.348 20.040 1.00 96.88 93 MET A O 1
ATOM 777 N N . GLY A 1 94 ? -6.967 -6.627 20.314 1.00 95.81 94 GLY A N 1
ATOM 778 C CA . GLY A 1 94 ? -7.324 -6.949 21.698 1.00 95.81 94 GLY A CA 1
ATOM 779 C C . GLY A 1 94 ? -6.227 -6.619 22.715 1.00 95.81 94 GLY A C 1
ATOM 780 O O . GLY A 1 94 ? -6.284 -7.087 23.849 1.00 95.81 94 GLY A O 1
ATOM 781 N N . CYS A 1 95 ? -5.232 -5.818 22.328 1.00 95.50 95 CYS A N 1
ATOM 782 C CA . CYS A 1 95 ? -4.116 -5.381 23.167 1.00 95.50 95 CYS A CA 1
ATOM 783 C C . CYS A 1 95 ? -4.077 -3.851 23.308 1.00 95.50 95 CYS A C 1
ATOM 785 O O . CYS A 1 95 ? -3.008 -3.241 23.290 1.00 95.50 95 CYS A O 1
ATOM 787 N N . GLY A 1 96 ? -5.256 -3.229 23.417 1.00 91.81 96 GLY A N 1
ATOM 788 C CA . GLY A 1 96 ? -5.396 -1.783 23.578 1.00 91.81 96 GLY A CA 1
ATOM 789 C C . GLY A 1 96 ? -4.561 -1.239 24.742 1.00 91.81 96 GLY A C 1
ATOM 790 O O . GLY A 1 96 ? -4.398 -1.891 25.773 1.00 91.81 96 GLY A O 1
ATOM 791 N N . PHE A 1 97 ? -4.022 -0.035 24.562 1.00 91.25 97 PHE A N 1
ATOM 792 C CA . PHE A 1 97 ? -3.197 0.618 25.575 1.00 91.25 97 PHE A CA 1
ATOM 793 C C . PHE A 1 97 ? -4.050 1.065 26.769 1.00 91.25 97 PHE A C 1
ATOM 795 O O . PHE A 1 97 ? -5.132 1.624 26.588 1.00 91.25 97 PHE A O 1
ATOM 802 N N . THR A 1 98 ? -3.549 0.861 27.987 1.00 86.12 98 THR A N 1
ATOM 803 C CA . THR A 1 98 ? -4.134 1.447 29.197 1.00 86.12 98 THR A CA 1
ATOM 804 C C . THR A 1 98 ? -3.768 2.926 29.296 1.00 86.12 98 THR A C 1
ATOM 806 O O . THR A 1 98 ? -2.731 3.351 28.786 1.00 86.12 98 THR A O 1
ATOM 809 N N . LEU A 1 99 ? -4.616 3.717 29.953 1.00 77.12 99 LEU A N 1
ATOM 810 C CA . LEU A 1 99 ? -4.213 5.041 30.426 1.00 77.12 99 LEU A CA 1
ATOM 811 C C . LEU A 1 99 ? -3.151 4.853 31.520 1.00 77.12 99 LEU A C 1
ATOM 813 O O . LEU A 1 99 ? -3.303 3.954 32.350 1.00 77.12 99 LEU A O 1
ATOM 817 N N . GLU A 1 100 ? -2.085 5.652 31.476 1.00 56.03 100 GLU A N 1
ATOM 818 C CA . GLU A 1 100 ? -1.180 5.838 32.622 1.00 56.03 100 GLU A CA 1
ATOM 819 C C . GLU A 1 100 ? -1.868 6.646 33.727 1.00 56.03 100 GLU A C 1
ATOM 821 O O . GLU A 1 100 ? -2.637 7.580 33.387 1.00 56.03 100 GLU A O 1
#

pLDDT: mean 93.82, std 6.89, range [56.03, 98.5]

InterPro domains:
  IPR000863 Sulfotransferase domain [PF00685] (1-98)
  IPR027417 P-loop containing nucleoside triphosphate hydrolase [G3DSA:3.40.50.300] (1-100)
  IPR027417 P-loop containing nucleoside triphosphate hydrolase [SSF52540] (1-98)

Secondary structure (DSSP, 8-state):
-B--HHHHHHHHHHHHHHHHHTS-TTS--PPPPPHHHHHHHHHTT-STT--HHHHHHHHHHHHHH-TTT----BHHHHHHSHHHHHHHHHHHTT-PPPP-